Protein AF-A0A965L434-F1 (afdb_monomer_lite)

Foldseek 3Di:
DDDDDDDPPPPDDDPVVVVVVVVVCCVPPCVNVCVVVVVVVVVVVVVVV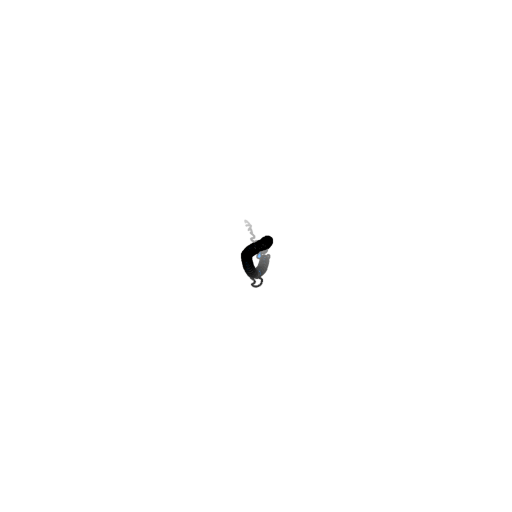VVVVVVVVVVLCCCQPVCPRHPVNVVVVVVVVVVVVVVVVVVVVVVVVVVVVVVVVVVVVVVVVVVVVVVVVVVVVVVVVVVVVVVVVVVVVVVVVVVVVVVVVVVVVVVVVVVVPDD

Radius of gyration: 69.68 Å; chains: 1; bounding box: 113×25×230 Å

Sequence (167 aa):
MKKVVSKLKTTQQPKTDVLDDIHKKIHNSAALNGGFDALIHKIDKIEHGQGQLVSKVDKIHDAIYDPNDGIFSRLNDYKIENSEKFAEISQHMSEINEWKKHREREDVKNDESFDESNEKVIHLEKSVDSLVKSKTATWAFVKWILIAIGGATVTLLFNWIETKLHP

Secondary structure (DSSP, 8-state):
-------------SHHHHHHHHHHHHHT-TIIIIIHHHHHHHHHHHHHHHHHHHHHHHHHHHHHH-TTTSHHHHHHHHHHHHHHHHHHHHHHHHHHHHHHHHHHHHHHHHHHHHHHHHHHHHHHHHHHHHHHHHHHHHHHHHHHHHHHHHHHHHHHHHHHHHHHS--

pLDDT: mean 79.71, std 12.59, range [42.06, 95.88]

Structure (mmCIF, N/CA/C/O backbone):
data_AF-A0A965L434-F1
#
_entry.id   AF-A0A965L434-F1
#
loop_
_atom_site.group_PDB
_atom_site.id
_atom_site.type_symbol
_atom_site.label_atom_id
_atom_site.label_alt_id
_atom_site.label_comp_id
_atom_site.label_asym_id
_atom_site.label_entity_id
_atom_site.label_seq_id
_atom_site.pdbx_PDB_ins_code
_atom_site.Cartn_x
_atom_site.Cartn_y
_atom_site.Cartn_z
_atom_site.occupancy
_atom_site.B_iso_or_equiv
_atom_site.auth_seq_id
_atom_site.auth_comp_id
_atom_site.auth_asym_id
_atom_site.auth_atom_id
_atom_site.pdbx_PDB_model_num
ATOM 1 N N . MET A 1 1 ? -35.386 2.796 121.484 1.00 42.66 1 MET A N 1
ATO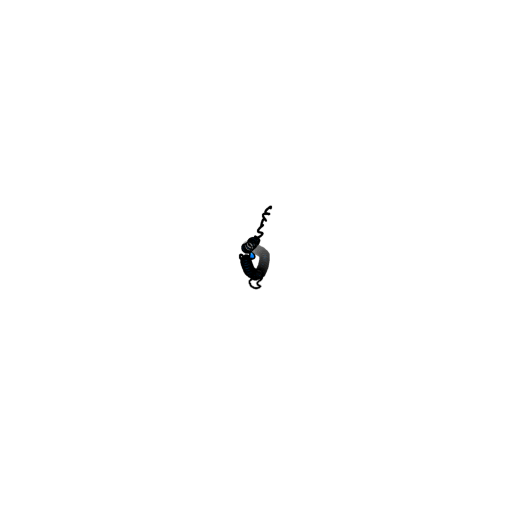M 2 C CA . MET A 1 1 ? -36.054 2.765 120.164 1.00 42.66 1 MET A CA 1
ATOM 3 C C . MET A 1 1 ? -35.184 3.510 119.152 1.00 42.66 1 MET A C 1
ATOM 5 O O . MET A 1 1 ? -35.121 4.729 119.208 1.00 42.66 1 MET A O 1
ATOM 9 N N . LYS A 1 2 ? -34.434 2.798 118.299 1.00 42.06 2 LYS A N 1
ATOM 10 C CA . LYS A 1 2 ? -33.588 3.385 117.241 1.00 42.06 2 LYS A CA 1
ATOM 11 C C . LYS A 1 2 ? -34.306 3.203 115.900 1.00 42.06 2 LYS A C 1
ATOM 13 O O . LYS A 1 2 ? -34.558 2.069 115.507 1.00 42.06 2 LYS A O 1
ATOM 18 N N . LYS A 1 3 ? -34.668 4.299 115.225 1.00 46.97 3 LYS A N 1
ATOM 19 C CA . LYS A 1 3 ? -35.239 4.264 113.870 1.00 46.97 3 LYS A CA 1
ATOM 20 C C . LYS A 1 3 ? -34.120 3.972 112.871 1.00 46.97 3 LYS A C 1
ATOM 22 O O . LYS A 1 3 ? -33.199 4.768 112.717 1.00 46.97 3 LYS A O 1
ATOM 27 N N . VAL A 1 4 ? -34.206 2.817 112.220 1.00 49.47 4 VAL A N 1
ATOM 28 C CA . VAL A 1 4 ? -33.366 2.436 111.083 1.00 49.47 4 VAL A CA 1
ATOM 29 C C . VAL A 1 4 ? -33.897 3.183 109.862 1.00 49.47 4 VAL A C 1
ATOM 31 O O . VAL A 1 4 ? -35.005 2.918 109.404 1.00 49.47 4 VAL A O 1
ATOM 34 N N . VAL A 1 5 ? -33.131 4.154 109.368 1.00 53.38 5 VAL A N 1
ATOM 35 C CA . VAL A 1 5 ? -33.412 4.835 108.099 1.00 53.38 5 VAL A CA 1
ATOM 36 C C . VAL A 1 5 ? -32.921 3.923 106.976 1.00 53.38 5 VAL A C 1
ATOM 38 O O . VAL A 1 5 ? -31.718 3.758 106.774 1.00 53.38 5 VAL A O 1
ATOM 41 N N . SER A 1 6 ? -33.855 3.285 106.277 1.00 49.31 6 SER A 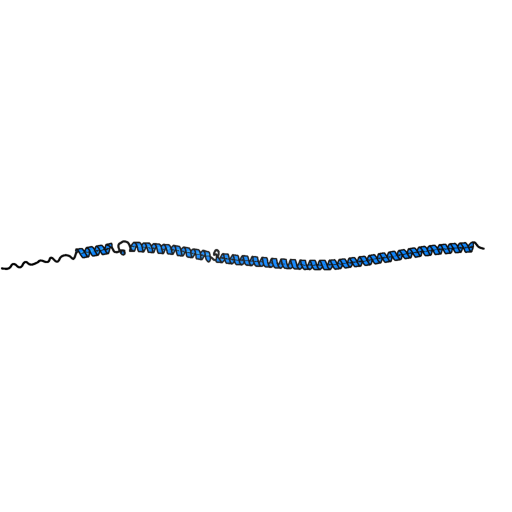N 1
ATOM 42 C CA . SER A 1 6 ? -33.590 2.470 105.096 1.00 49.31 6 SER A CA 1
ATOM 43 C C . SER A 1 6 ? -33.261 3.375 103.903 1.00 49.31 6 SER A C 1
ATOM 45 O O . SER A 1 6 ? -34.078 4.165 103.438 1.00 49.31 6 SER A O 1
ATOM 47 N N . LYS A 1 7 ? -32.029 3.262 103.396 1.00 51.16 7 LYS A N 1
ATOM 48 C CA . LYS A 1 7 ? -31.612 3.860 102.122 1.00 51.16 7 LYS A CA 1
ATOM 49 C C . LYS A 1 7 ? -32.264 3.083 100.975 1.00 51.16 7 LYS A C 1
ATOM 51 O O . LYS A 1 7 ? -31.807 1.997 100.630 1.00 51.16 7 LYS A O 1
ATOM 56 N N . LEU A 1 8 ? -33.302 3.650 100.368 1.00 45.25 8 LEU A N 1
ATOM 57 C CA . LEU A 1 8 ? -33.791 3.237 99.053 1.00 45.25 8 LEU A CA 1
ATOM 58 C C . LEU A 1 8 ? -32.792 3.715 97.990 1.00 45.25 8 LEU A C 1
ATOM 60 O O . LEU A 1 8 ? -32.766 4.884 97.616 1.00 45.25 8 LEU A O 1
ATOM 64 N N . LYS A 1 9 ? -31.932 2.801 97.528 1.00 47.91 9 LYS A N 1
ATOM 65 C CA . LYS A 1 9 ? -31.211 2.946 96.259 1.00 47.91 9 LYS A CA 1
ATOM 66 C C . LYS A 1 9 ? -32.206 2.655 95.136 1.00 47.91 9 LYS A C 1
ATOM 68 O O . LYS A 1 9 ? -32.540 1.500 94.886 1.00 47.91 9 LYS A O 1
ATOM 73 N N . THR A 1 10 ? -32.678 3.703 94.474 1.00 45.09 10 THR A N 1
ATOM 74 C CA . THR A 1 10 ? -33.426 3.600 93.220 1.00 45.09 10 THR A CA 1
ATOM 75 C C . THR A 1 10 ? -32.464 3.180 92.110 1.00 45.09 10 THR A C 1
ATOM 77 O O . THR A 1 10 ? -31.757 4.001 91.535 1.00 45.09 10 THR A O 1
ATOM 80 N N . THR A 1 11 ? -32.417 1.881 91.824 1.00 51.66 11 THR A N 1
ATOM 81 C CA . THR A 1 11 ? -31.830 1.332 90.598 1.00 51.66 11 THR A CA 1
ATOM 82 C C . THR A 1 11 ? -32.866 1.448 89.486 1.00 51.66 11 THR A C 1
ATOM 84 O O . THR A 1 11 ? -33.684 0.552 89.309 1.00 51.66 11 THR A O 1
ATOM 87 N N . GLN A 1 12 ? -32.864 2.552 88.744 1.00 54.22 12 GLN A N 1
ATOM 88 C CA . GLN A 1 12 ? -33.554 2.639 87.455 1.00 54.22 12 GLN A CA 1
ATOM 89 C C . GLN A 1 12 ? -32.830 3.630 86.545 1.00 54.22 12 GLN A C 1
ATOM 91 O O . GLN A 1 12 ? -33.219 4.784 86.525 1.00 54.22 12 GLN A O 1
ATOM 96 N N . GLN A 1 13 ? -31.821 3.183 85.789 1.00 55.31 13 GLN A N 1
ATOM 97 C CA . GLN A 1 13 ? -31.509 3.709 84.447 1.00 55.31 13 GLN A CA 1
ATOM 98 C C . GLN A 1 13 ? -30.717 2.657 83.648 1.00 55.31 13 GLN A C 1
ATOM 100 O O . GLN A 1 13 ? -29.519 2.505 83.859 1.00 55.31 13 GLN A O 1
ATOM 105 N N . PRO A 1 14 ? -31.387 1.872 82.782 1.00 53.84 14 PRO A N 1
ATOM 106 C CA . PRO A 1 14 ? -30.688 1.274 81.638 1.00 53.84 14 PRO A CA 1
ATOM 107 C C . PRO A 1 14 ? -31.436 1.419 80.298 1.00 53.84 14 PRO A C 1
ATOM 109 O O . PRO A 1 14 ? -30.952 0.958 79.273 1.00 53.84 14 PRO A O 1
ATOM 112 N N . LYS A 1 15 ? -32.634 2.022 80.269 1.00 56.53 15 LYS A N 1
ATOM 113 C CA . LYS A 1 15 ? -33.497 2.009 79.070 1.00 56.53 15 LYS A CA 1
ATOM 114 C C . LYS A 1 15 ? -33.213 3.116 78.051 1.00 56.53 15 LYS A C 1
ATOM 116 O O . LYS A 1 15 ? -33.497 2.918 76.877 1.00 56.53 15 LYS A O 1
ATOM 121 N N . THR A 1 16 ? -32.686 4.258 78.481 1.00 59.47 16 THR A N 1
ATOM 122 C CA . THR A 1 16 ? -32.364 5.385 77.587 1.00 59.47 16 THR A CA 1
ATOM 123 C C . THR A 1 16 ? -31.043 5.169 76.858 1.00 59.47 16 THR A C 1
ATOM 125 O O . THR A 1 16 ? -30.943 5.487 75.682 1.00 59.47 16 THR A O 1
ATOM 128 N N . ASP A 1 17 ? -30.079 4.538 77.528 1.00 74.19 17 ASP A N 1
ATOM 129 C CA . ASP A 1 17 ? -28.727 4.315 77.007 1.00 74.19 17 ASP A CA 1
ATOM 130 C C . ASP A 1 17 ? -28.737 3.386 75.784 1.00 74.19 17 ASP A C 1
ATOM 132 O O . ASP A 1 17 ? -28.167 3.694 74.747 1.00 74.19 17 ASP A O 1
ATOM 136 N N . VAL A 1 18 ? -29.512 2.296 75.841 1.00 80.44 18 VAL A N 1
ATOM 137 C CA . VAL A 1 18 ? -29.662 1.359 74.713 1.00 80.44 18 VAL A CA 1
ATOM 138 C C . VAL A 1 18 ? -30.349 2.017 73.512 1.00 80.44 18 VAL A C 1
ATOM 140 O O . VAL A 1 18 ? -30.029 1.702 72.368 1.00 80.44 18 VAL A O 1
ATOM 143 N N . LEU A 1 19 ? -31.295 2.929 73.753 1.00 81.06 19 LEU A N 1
ATOM 144 C CA . LEU A 1 19 ? -32.022 3.614 72.686 1.00 81.06 19 LEU A CA 1
ATOM 145 C C . LEU A 1 19 ? -31.121 4.623 71.960 1.00 81.06 19 LEU A C 1
ATOM 147 O O . LEU A 1 19 ? -31.122 4.664 70.729 1.00 81.06 19 LEU A O 1
ATOM 151 N N . ASP A 1 20 ? -30.311 5.369 72.714 1.00 85.06 20 ASP A N 1
ATOM 152 C CA . ASP A 1 20 ? -29.299 6.273 72.163 1.00 85.06 20 ASP A CA 1
ATOM 153 C C . ASP A 1 20 ? -28.202 5.507 71.418 1.00 85.06 20 ASP A C 1
ATOM 155 O O . ASP A 1 20 ? -27.779 5.930 70.341 1.00 85.06 20 ASP A O 1
ATOM 159 N N . ASP A 1 21 ? -27.786 4.344 71.920 1.00 85.25 21 ASP A N 1
ATOM 160 C CA . ASP A 1 21 ? -26.770 3.519 71.266 1.00 85.25 21 ASP A CA 1
ATOM 161 C C . ASP A 1 21 ? -27.282 2.911 69.949 1.00 85.25 21 ASP A C 1
ATOM 163 O O . ASP A 1 21 ? -26.556 2.855 68.952 1.00 85.25 21 ASP A O 1
ATOM 167 N N . ILE A 1 22 ? -28.561 2.518 69.897 1.00 83.88 22 ILE A N 1
ATOM 168 C CA . ILE A 1 22 ? -29.228 2.087 68.659 1.00 83.88 22 ILE A CA 1
ATOM 169 C C . ILE A 1 22 ? -29.338 3.257 67.680 1.00 83.88 22 ILE A C 1
ATOM 171 O O . ILE A 1 22 ? -28.985 3.104 66.511 1.00 83.88 22 ILE A O 1
ATOM 175 N N . HIS A 1 23 ? -29.769 4.432 68.139 1.00 84.00 23 HIS A N 1
ATOM 176 C CA . HIS A 1 23 ? -29.884 5.616 67.291 1.00 84.00 23 HIS A CA 1
ATOM 177 C C . HIS A 1 23 ? -28.521 6.030 66.717 1.00 84.00 23 HIS A C 1
ATOM 179 O O . HIS A 1 23 ? -28.392 6.266 65.516 1.00 84.00 23 HIS A O 1
ATOM 185 N N . LYS A 1 24 ? -27.469 5.998 67.539 1.00 86.00 24 LYS A N 1
ATOM 186 C CA . LYS A 1 24 ? -26.087 6.260 67.131 1.00 86.00 24 LYS A CA 1
ATOM 187 C C . LYS A 1 24 ? -25.567 5.216 66.141 1.00 86.00 24 LYS A C 1
ATOM 189 O O . LYS A 1 24 ? -24.869 5.575 65.198 1.00 86.00 24 LYS A O 1
ATOM 194 N N . LYS A 1 25 ? -25.908 3.934 66.309 1.00 84.31 25 LYS A N 1
ATOM 195 C CA . LYS A 1 25 ? -25.545 2.867 65.357 1.00 84.31 25 LYS A CA 1
ATOM 196 C C . LYS A 1 25 ? -26.280 2.997 64.025 1.00 84.31 25 LYS A C 1
ATOM 198 O O . LYS A 1 25 ? -25.664 2.769 62.991 1.00 84.31 25 LYS A O 1
ATOM 203 N N . ILE A 1 26 ? -27.553 3.391 64.032 1.00 83.81 26 ILE A N 1
ATOM 204 C CA . ILE A 1 26 ? -28.328 3.640 62.808 1.00 83.81 26 ILE A CA 1
ATOM 205 C C . ILE A 1 26 ? -27.761 4.856 62.074 1.00 83.81 26 ILE A C 1
ATOM 207 O O . ILE A 1 26 ? -27.454 4.763 60.890 1.00 83.81 26 ILE A O 1
ATOM 211 N N . HIS A 1 27 ? -27.542 5.963 62.786 1.00 82.19 27 HIS A N 1
ATOM 212 C CA . HIS A 1 27 ? -27.084 7.211 62.185 1.00 82.19 27 HIS A CA 1
ATOM 213 C C . HIS A 1 27 ? -25.610 7.191 61.763 1.00 82.19 27 HIS A C 1
ATOM 215 O O . HIS A 1 27 ? -25.236 7.922 60.858 1.00 82.19 27 HIS A O 1
ATOM 221 N N . ASN A 1 28 ? -24.763 6.354 62.367 1.00 84.56 28 ASN A N 1
ATOM 222 C CA . ASN A 1 28 ? -23.366 6.198 61.940 1.00 84.56 28 ASN A CA 1
ATOM 223 C C . ASN A 1 28 ? -23.159 5.043 60.955 1.00 84.56 28 ASN A C 1
ATOM 225 O O . ASN A 1 28 ? -22.042 4.824 60.485 1.00 84.56 28 ASN A O 1
ATOM 229 N N . SER A 1 29 ? -24.205 4.277 60.645 1.00 81.06 29 SER A N 1
ATOM 230 C CA . SER A 1 29 ? -24.094 3.191 59.681 1.00 81.06 29 SER A CA 1
ATOM 231 C C . SER A 1 29 ? -24.048 3.763 58.269 1.00 81.06 29 SER A C 1
ATOM 233 O O . SER A 1 29 ? -25.060 4.168 57.700 1.00 81.06 29 SER A O 1
ATOM 235 N N . ALA A 1 30 ? -22.855 3.746 57.673 1.00 80.56 30 ALA A N 1
ATOM 236 C CA . ALA A 1 30 ? -22.646 4.139 56.282 1.00 80.56 30 ALA A CA 1
ATOM 237 C C . ALA A 1 30 ? -23.558 3.361 55.317 1.00 80.56 30 ALA A C 1
ATOM 239 O O . ALA A 1 30 ? -24.037 3.921 54.339 1.00 80.56 30 ALA A O 1
ATOM 240 N N . ALA A 1 31 ? -23.855 2.095 55.619 1.00 80.44 31 ALA A N 1
ATOM 241 C CA . ALA A 1 31 ? -24.769 1.266 54.842 1.00 80.44 31 ALA A CA 1
ATOM 242 C C . ALA A 1 31 ? -26.216 1.801 54.834 1.00 80.44 31 ALA A C 1
ATOM 244 O O . ALA A 1 31 ? -26.864 1.775 53.792 1.00 80.44 31 ALA A O 1
ATOM 245 N N . LEU A 1 32 ? -26.708 2.308 55.972 1.00 78.06 32 LEU A N 1
ATOM 246 C CA . LEU A 1 32 ? -28.065 2.858 56.118 1.00 78.06 32 LEU A CA 1
ATOM 247 C C . LEU A 1 32 ? -28.172 4.313 55.632 1.00 78.06 32 LEU A C 1
ATOM 249 O O . LEU A 1 32 ? -29.252 4.744 55.242 1.00 78.06 32 LEU A O 1
ATOM 253 N N . ASN A 1 33 ? -27.055 5.042 55.579 1.00 82.50 33 ASN A N 1
ATOM 254 C CA . ASN A 1 33 ? -26.978 6.416 55.072 1.00 82.50 33 ASN A CA 1
ATOM 255 C C . ASN A 1 33 ? -26.576 6.487 53.588 1.00 82.50 33 ASN A C 1
ATOM 257 O O . ASN A 1 33 ? -25.726 7.288 53.202 1.00 82.50 33 ASN A O 1
ATOM 261 N N . GLY A 1 34 ? -27.138 5.620 52.745 1.00 83.25 34 GLY A N 1
ATOM 262 C CA . GLY A 1 34 ? -26.907 5.681 51.296 1.00 83.25 34 GLY A CA 1
ATOM 263 C C . GLY A 1 34 ? -25.547 5.155 50.824 1.00 83.25 34 GLY A C 1
ATOM 264 O O . GLY A 1 34 ? -25.209 5.308 49.656 1.00 83.25 34 GLY A O 1
ATOM 265 N N . GLY A 1 35 ? -24.762 4.488 51.676 1.00 87.38 35 GLY A N 1
ATOM 266 C CA . GLY A 1 35 ? -23.521 3.825 51.259 1.00 87.38 35 GLY A CA 1
ATOM 267 C C . GLY A 1 35 ? -23.760 2.677 50.276 1.00 87.38 35 GLY A C 1
ATOM 268 O O . GLY A 1 35 ? -22.969 2.502 49.351 1.00 87.38 35 GLY A O 1
ATOM 269 N N . PHE A 1 36 ? -24.871 1.941 50.419 1.00 89.12 36 PHE A N 1
ATOM 270 C CA . PHE A 1 36 ? -25.288 0.949 49.420 1.00 89.12 36 PHE A CA 1
ATOM 271 C C . PHE A 1 36 ? -25.700 1.599 48.098 1.00 89.12 36 PHE A C 1
ATOM 273 O O . PHE A 1 36 ? -25.330 1.101 47.042 1.00 89.12 36 PHE A O 1
ATOM 280 N N . ASP A 1 37 ? -26.390 2.734 48.148 1.00 89.38 37 ASP A N 1
ATOM 281 C CA . ASP A 1 37 ? -26.810 3.474 46.954 1.00 89.38 37 ASP A CA 1
ATOM 282 C C . ASP A 1 37 ? -25.595 4.053 46.202 1.00 89.38 37 ASP A C 1
ATOM 284 O O . ASP A 1 37 ? -25.441 3.906 44.991 1.00 89.38 37 ASP A O 1
ATOM 288 N N . ALA A 1 38 ? -24.623 4.591 46.947 1.00 90.38 38 ALA A N 1
ATOM 289 C CA . ALA A 1 38 ? -23.340 5.022 46.403 1.00 90.38 38 ALA A CA 1
ATOM 290 C C . ALA A 1 38 ? -22.526 3.861 45.806 1.00 90.38 38 ALA A C 1
ATOM 292 O O . ALA A 1 38 ? -21.778 4.072 44.847 1.00 90.38 38 ALA A O 1
ATOM 293 N N . LEU A 1 39 ? -22.642 2.653 46.368 1.00 90.25 39 LEU A N 1
ATOM 294 C CA . LEU A 1 39 ? -22.005 1.451 45.834 1.00 90.25 39 LEU A CA 1
ATOM 295 C C . LEU A 1 39 ? -22.678 0.995 44.534 1.00 90.25 39 LEU A C 1
ATOM 297 O O . LEU A 1 39 ? -21.965 0.777 43.560 1.00 90.25 39 LEU A O 1
ATOM 301 N N . ILE A 1 40 ? -24.012 0.923 44.498 1.00 93.00 40 ILE A N 1
ATOM 302 C CA . ILE A 1 40 ? -24.798 0.620 43.288 1.00 93.00 40 ILE A CA 1
ATOM 303 C C . ILE A 1 40 ? -24.422 1.596 42.170 1.00 93.00 40 ILE A C 1
ATOM 305 O O . ILE A 1 40 ? -23.974 1.182 41.108 1.00 93.00 40 ILE A O 1
ATOM 309 N N . HIS A 1 41 ? -24.441 2.900 42.448 1.00 93.81 41 HIS A N 1
ATOM 310 C CA . HIS A 1 41 ? -24.085 3.917 41.461 1.00 93.81 41 HIS A CA 1
ATOM 311 C C . HIS A 1 41 ? -22.627 3.810 40.965 1.00 93.81 41 HIS A C 1
ATOM 313 O O . HIS A 1 41 ? -22.320 4.139 39.816 1.00 93.81 41 HIS A O 1
ATOM 319 N N . LYS A 1 42 ? -21.692 3.356 41.812 1.00 93.81 42 LYS A N 1
ATOM 320 C CA . LYS A 1 42 ? -20.310 3.071 41.387 1.00 93.81 42 LYS A CA 1
ATOM 321 C C . LYS A 1 42 ? -20.241 1.839 40.485 1.00 93.81 42 LYS A C 1
ATOM 323 O O . LYS A 1 42 ? -19.472 1.872 39.528 1.00 93.81 42 LYS A O 1
ATOM 328 N N . ILE A 1 43 ? -21.014 0.794 40.781 1.00 94.31 43 ILE A N 1
ATOM 329 C CA . ILE A 1 43 ? -21.107 -0.416 39.955 1.00 94.31 43 ILE A CA 1
ATOM 330 C C . ILE A 1 43 ? -21.664 -0.055 38.576 1.00 94.31 43 ILE A C 1
ATOM 332 O O . ILE A 1 43 ? -20.993 -0.333 37.587 1.00 94.31 43 ILE A O 1
ATOM 336 N N . ASP A 1 44 ? -22.765 0.696 38.503 1.00 93.56 44 ASP A N 1
ATOM 337 C CA . ASP A 1 44 ? -23.352 1.142 37.231 1.00 93.56 44 ASP A CA 1
ATOM 338 C C . ASP A 1 44 ? -22.348 1.933 36.378 1.00 93.56 44 ASP A C 1
ATOM 340 O O . ASP A 1 44 ? -22.231 1.743 35.165 1.00 93.56 44 ASP A O 1
ATOM 344 N N . LYS A 1 45 ? -21.561 2.816 37.009 1.00 94.94 45 LYS A N 1
ATOM 345 C CA . LYS A 1 45 ? -20.496 3.556 36.315 1.00 94.94 45 LYS A CA 1
ATOM 346 C C . LYS A 1 45 ? -19.386 2.650 35.796 1.00 94.94 45 LYS A C 1
ATOM 348 O O . LYS A 1 45 ? -18.849 2.920 34.722 1.00 94.94 45 LYS A O 1
ATOM 353 N N . ILE A 1 46 ? -19.014 1.621 36.555 1.00 94.38 46 ILE A N 1
ATOM 354 C CA . ILE A 1 46 ? -18.007 0.644 36.133 1.00 94.38 46 ILE A CA 1
ATOM 355 C C . ILE A 1 46 ? -18.536 -0.158 34.945 1.00 94.38 46 ILE A C 1
ATOM 357 O O . ILE A 1 46 ? -17.830 -0.257 33.945 1.00 94.38 46 ILE A O 1
ATOM 361 N N . GLU A 1 47 ? -19.767 -0.661 35.011 1.00 93.88 47 GLU A N 1
ATOM 362 C CA . GLU A 1 47 ? -20.393 -1.410 33.918 1.00 93.88 47 GLU A CA 1
ATOM 363 C C . GLU A 1 47 ? -20.499 -0.562 32.650 1.00 93.88 47 GLU A C 1
ATOM 365 O O . GLU A 1 47 ? -20.099 -0.993 31.566 1.00 93.88 47 GLU A O 1
ATOM 370 N N . HIS A 1 48 ? -20.931 0.694 32.785 1.00 95.31 48 HIS A N 1
ATOM 371 C CA . HIS A 1 48 ? -20.980 1.621 31.662 1.00 95.31 48 HIS A CA 1
ATOM 372 C C . HIS A 1 48 ? -19.587 1.879 31.065 1.00 95.31 48 HIS A C 1
ATOM 374 O O . HIS A 1 48 ? -19.409 1.855 29.845 1.00 95.31 48 HIS A O 1
ATOM 380 N N . GLY A 1 49 ? -18.579 2.097 31.916 1.00 94.00 49 GLY A N 1
ATOM 381 C CA 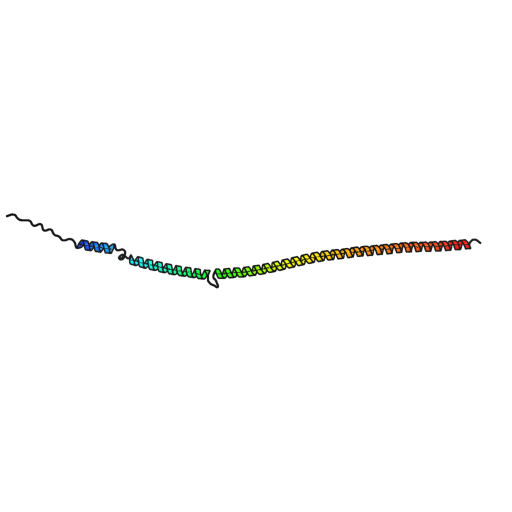. GLY A 1 49 ? -17.196 2.289 31.483 1.00 94.00 49 GLY A CA 1
ATOM 382 C C . GLY A 1 49 ? -16.624 1.061 30.771 1.00 94.00 49 GLY A C 1
ATOM 383 O O . GLY A 1 49 ? -15.961 1.201 29.742 1.00 94.00 49 GLY A O 1
ATOM 384 N N . GLN A 1 50 ? -16.919 -0.139 31.272 1.00 93.31 50 GLN A N 1
ATOM 385 C CA . GLN A 1 50 ? -16.511 -1.402 30.657 1.00 93.31 50 GLN A CA 1
ATOM 386 C C . GLN A 1 50 ? -17.180 -1.609 29.297 1.00 93.31 50 GLN A C 1
ATOM 388 O O . GLN A 1 50 ? -16.487 -1.947 28.340 1.00 93.31 50 GLN A O 1
ATOM 393 N N . GLY A 1 51 ? -18.478 -1.321 29.166 1.00 94.06 51 GLY A N 1
ATOM 394 C CA . GLY A 1 51 ? -19.176 -1.397 27.880 1.00 94.06 51 GLY A CA 1
ATOM 395 C C . GLY A 1 51 ? -18.554 -0.484 26.817 1.00 94.06 51 GLY A C 1
ATOM 396 O O . GLY A 1 51 ? -18.339 -0.896 25.675 1.00 94.06 51 GLY A O 1
ATOM 397 N N . GLN A 1 52 ? -18.174 0.740 27.198 1.00 93.88 52 GLN A N 1
ATOM 398 C CA . GLN A 1 52 ? -17.462 1.649 26.295 1.00 93.88 52 GLN A CA 1
ATOM 399 C C . GLN A 1 52 ? -16.056 1.154 25.940 1.00 93.88 52 GLN A C 1
ATOM 401 O O . GLN A 1 52 ? -15.615 1.342 24.805 1.00 93.88 52 GLN A O 1
ATOM 406 N N . LEU A 1 53 ? -15.339 0.556 26.895 1.00 94.75 53 LEU A N 1
ATOM 407 C CA . LEU A 1 53 ? -14.003 0.015 26.663 1.00 94.75 53 LEU A CA 1
ATOM 408 C C . LEU A 1 53 ? -14.053 -1.130 25.649 1.00 94.75 53 LEU A C 1
ATOM 410 O O . LEU A 1 53 ? -13.301 -1.095 24.681 1.00 94.75 53 LEU A O 1
ATOM 414 N N . VAL A 1 54 ? -14.969 -2.084 25.836 1.00 95.69 54 VAL A N 1
ATOM 415 C CA . VAL A 1 54 ? -15.164 -3.215 24.918 1.00 95.69 54 VAL A CA 1
ATOM 416 C C . VAL A 1 54 ? -15.464 -2.705 23.513 1.00 95.69 54 VAL A C 1
ATOM 418 O O . VAL A 1 54 ? -14.739 -3.036 22.585 1.00 95.69 54 VAL A O 1
ATOM 421 N N . SER A 1 55 ? -16.403 -1.764 23.367 1.00 94.81 55 SER A N 1
ATOM 422 C CA . SER A 1 55 ? -16.713 -1.182 22.053 1.00 94.81 55 SER A CA 1
ATOM 423 C C . SER A 1 55 ? -15.511 -0.499 21.386 1.00 94.81 55 SER A C 1
ATOM 425 O O . SER A 1 55 ? -15.377 -0.529 20.164 1.00 94.81 55 SER A O 1
ATOM 427 N N . LYS A 1 56 ? -14.628 0.146 22.157 1.00 95.69 56 LYS A N 1
ATOM 428 C CA . LYS A 1 56 ? -13.397 0.732 21.606 1.00 95.69 56 LYS A CA 1
ATOM 429 C C . LYS A 1 56 ? -12.392 -0.338 21.201 1.00 95.69 56 LYS A C 1
ATOM 431 O O . LYS A 1 56 ? -11.747 -0.174 20.173 1.00 95.69 56 LYS A O 1
ATOM 436 N N . VAL A 1 57 ? -12.250 -1.393 21.998 1.00 95.88 57 VAL A N 1
ATOM 437 C CA . VAL A 1 57 ? -11.366 -2.522 21.688 1.00 95.88 57 VAL A CA 1
ATOM 438 C C . VAL A 1 57 ? -11.835 -3.226 20.420 1.00 95.88 57 VAL A C 1
ATOM 440 O O . VAL A 1 57 ? -11.006 -3.462 19.549 1.00 95.88 57 VAL A O 1
ATOM 443 N N . ASP A 1 58 ? -13.138 -3.448 20.260 1.00 94.38 58 ASP A N 1
ATOM 444 C CA . ASP A 1 58 ? -13.709 -4.037 19.046 1.00 94.38 58 ASP A CA 1
ATOM 445 C C . ASP A 1 58 ? -13.408 -3.166 17.822 1.00 94.38 58 ASP A C 1
ATOM 447 O O . ASP A 1 58 ? -12.861 -3.646 16.838 1.00 94.38 58 ASP A O 1
ATOM 451 N N . LYS A 1 59 ? -13.616 -1.846 17.916 1.00 94.88 59 LYS A N 1
ATOM 452 C CA . LYS A 1 59 ? -13.263 -0.915 16.828 1.00 94.88 59 LYS A CA 1
ATOM 453 C C . LYS A 1 59 ? -11.775 -0.922 16.486 1.00 94.88 59 LYS A C 1
ATOM 455 O O . LYS A 1 59 ? -11.421 -0.733 15.328 1.00 94.88 59 LYS A O 1
ATOM 460 N N . ILE A 1 60 ? -10.901 -1.077 17.481 1.00 94.31 60 ILE A N 1
ATOM 461 C CA . ILE A 1 60 ? -9.455 -1.203 17.255 1.00 94.31 60 ILE A CA 1
ATOM 462 C C . ILE A 1 60 ? -9.157 -2.528 16.559 1.00 94.31 60 ILE A C 1
ATOM 464 O O . ILE A 1 60 ? -8.357 -2.555 15.630 1.00 94.31 60 ILE A O 1
ATOM 468 N N . HIS A 1 61 ? -9.794 -3.612 16.995 1.00 95.12 61 HIS A N 1
ATOM 469 C CA . HIS A 1 61 ? -9.635 -4.917 16.379 1.00 95.12 61 HIS A CA 1
ATOM 470 C C . HIS A 1 61 ? -10.071 -4.881 14.912 1.00 95.12 61 HIS A C 1
ATOM 472 O O . HIS A 1 61 ? -9.291 -5.281 14.053 1.00 95.12 61 HIS A O 1
ATOM 478 N N . ASP A 1 62 ? -11.237 -4.311 14.617 1.00 93.50 62 ASP A N 1
ATOM 479 C CA . ASP A 1 62 ? -11.730 -4.130 13.252 1.00 93.50 62 ASP A CA 1
ATOM 480 C C . ASP A 1 62 ? -10.775 -3.240 12.442 1.00 93.50 62 ASP A C 1
ATOM 482 O O . ASP A 1 62 ? -10.303 -3.630 11.381 1.00 93.50 62 ASP A O 1
ATOM 486 N N . ALA A 1 63 ? -10.362 -2.085 12.971 1.00 93.50 63 ALA A N 1
ATOM 487 C CA . ALA A 1 63 ? -9.437 -1.194 12.265 1.00 93.50 63 ALA A CA 1
ATOM 488 C C . ALA A 1 63 ? -8.069 -1.836 11.959 1.00 93.50 63 ALA A C 1
ATOM 490 O O . ALA A 1 63 ? -7.395 -1.442 11.006 1.00 93.50 63 ALA A O 1
ATOM 491 N N . ILE A 1 64 ? -7.622 -2.798 12.765 1.00 94.19 64 ILE A N 1
ATOM 492 C CA . ILE A 1 64 ? -6.333 -3.470 12.577 1.00 94.19 64 ILE A CA 1
ATOM 493 C C . ILE A 1 64 ? -6.473 -4.695 11.667 1.00 94.19 64 ILE A C 1
ATOM 495 O O . ILE A 1 64 ? -5.654 -4.874 10.760 1.00 94.19 64 ILE A O 1
ATOM 499 N N . TYR A 1 65 ? -7.483 -5.526 11.918 1.00 93.19 65 TYR A N 1
ATOM 500 C CA . TYR A 1 65 ? -7.601 -6.885 11.387 1.00 93.19 65 TYR A CA 1
ATOM 501 C C . TYR A 1 65 ? -8.750 -7.084 10.401 1.00 93.19 65 TYR A C 1
ATOM 503 O O . TYR A 1 65 ? -8.904 -8.203 9.910 1.00 93.19 65 TYR A O 1
ATOM 511 N N . ASP A 1 66 ? -9.545 -6.056 10.090 1.00 93.56 66 ASP A N 1
ATOM 512 C CA . ASP A 1 66 ? -10.547 -6.175 9.034 1.00 93.56 66 ASP A CA 1
ATOM 513 C C . ASP A 1 66 ? -9.860 -6.636 7.729 1.00 93.56 66 ASP A C 1
ATOM 515 O O . ASP A 1 66 ? -8.843 -6.067 7.315 1.00 93.56 66 ASP A O 1
ATOM 519 N N . PRO A 1 67 ? -10.362 -7.706 7.092 1.00 87.06 67 PRO A N 1
ATOM 520 C CA . PRO A 1 67 ? -9.704 -8.313 5.943 1.00 87.06 67 PRO A CA 1
ATOM 521 C C . PRO A 1 67 ? -9.732 -7.425 4.698 1.00 87.06 67 PRO A C 1
ATOM 523 O O . PRO A 1 67 ? -8.899 -7.613 3.817 1.00 87.06 67 PRO A O 1
ATOM 526 N N . ASN A 1 68 ? -10.663 -6.477 4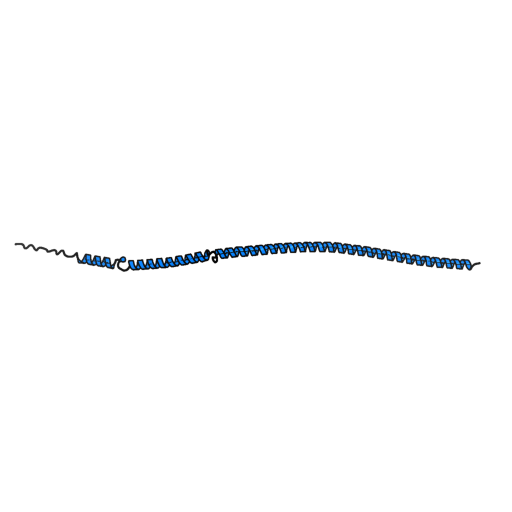.606 1.00 85.38 68 ASN A N 1
ATOM 527 C CA . ASN A 1 68 ? -10.808 -5.588 3.457 1.00 85.38 68 ASN A CA 1
ATOM 528 C C . ASN A 1 68 ? -10.211 -4.207 3.731 1.00 85.38 68 ASN A C 1
ATOM 530 O O . ASN A 1 68 ? -9.616 -3.616 2.836 1.00 85.38 68 ASN A O 1
ATOM 534 N N . ASP A 1 69 ? -10.387 -3.685 4.948 1.00 87.94 69 ASP A N 1
ATOM 535 C CA . ASP A 1 69 ? -10.043 -2.296 5.272 1.00 87.94 69 ASP A CA 1
ATOM 536 C C . ASP A 1 69 ? -9.080 -2.130 6.454 1.00 87.94 69 ASP A C 1
ATOM 538 O O . ASP A 1 69 ? -8.654 -1.017 6.777 1.00 87.94 69 ASP A O 1
ATOM 542 N N . GLY A 1 70 ? -8.700 -3.237 7.088 1.00 91.69 70 GLY A N 1
ATOM 543 C CA . GLY A 1 70 ? -7.775 -3.238 8.205 1.00 91.69 70 GLY A CA 1
ATOM 544 C C . GLY A 1 70 ? -6.381 -2.793 7.780 1.00 91.69 70 GLY A C 1
ATOM 545 O O . GLY A 1 70 ? -5.934 -3.013 6.649 1.00 91.69 70 GLY A O 1
ATOM 546 N N . ILE A 1 71 ? -5.650 -2.192 8.718 1.00 91.75 71 ILE A N 1
ATOM 547 C CA . ILE A 1 71 ? -4.276 -1.717 8.496 1.00 91.75 71 ILE A CA 1
ATOM 548 C C . ILE A 1 71 ? -3.384 -2.832 7.934 1.00 91.75 71 ILE A C 1
ATOM 550 O O . ILE A 1 71 ? -2.567 -2.570 7.051 1.00 91.75 71 ILE A O 1
ATOM 554 N N . PHE A 1 72 ? -3.540 -4.073 8.409 1.00 91.88 72 PHE A N 1
ATOM 555 C CA . PHE A 1 72 ? -2.747 -5.194 7.906 1.00 91.88 72 PHE A CA 1
ATOM 556 C C . PHE A 1 72 ? -3.092 -5.591 6.474 1.00 91.88 72 PHE A C 1
ATOM 558 O O . PHE A 1 72 ? -2.179 -5.922 5.719 1.00 91.88 72 PHE A O 1
ATOM 565 N N . SER A 1 73 ? -4.371 -5.526 6.101 1.00 89.56 73 SER A N 1
ATOM 566 C CA . SER A 1 73 ? -4.800 -5.810 4.732 1.00 89.56 73 SER A CA 1
ATOM 567 C C . SER A 1 73 ? -4.202 -4.786 3.768 1.00 89.56 73 SER A C 1
ATOM 569 O O . SER A 1 73 ? -3.420 -5.137 2.886 1.00 89.56 73 SER A O 1
ATOM 571 N N . ARG A 1 74 ? -4.390 -3.494 4.067 1.00 90.25 74 ARG A N 1
ATOM 572 C CA . ARG A 1 74 ? -3.818 -2.396 3.274 1.00 90.25 74 ARG A CA 1
ATOM 573 C C . ARG A 1 74 ? -2.291 -2.473 3.181 1.00 90.25 74 ARG A C 1
ATOM 575 O O . ARG A 1 74 ? -1.725 -2.247 2.118 1.00 90.25 74 ARG A O 1
ATOM 582 N N . LEU A 1 75 ? -1.595 -2.795 4.276 1.00 89.44 75 LEU A N 1
ATOM 583 C CA . LEU A 1 75 ? -0.134 -2.944 4.269 1.00 89.44 75 LEU A CA 1
ATOM 584 C C . LEU A 1 75 ? 0.323 -4.099 3.369 1.00 89.44 75 LEU A C 1
ATOM 586 O O . LEU A 1 75 ? 1.357 -3.989 2.706 1.00 89.44 75 LEU A O 1
ATOM 590 N N . ASN A 1 76 ? -0.422 -5.203 3.358 1.00 89.38 76 ASN A N 1
ATOM 591 C CA . ASN A 1 76 ? -0.138 -6.327 2.481 1.00 89.38 76 ASN A CA 1
ATOM 592 C C . ASN A 1 76 ? -0.346 -5.948 1.010 1.00 89.38 76 ASN A C 1
ATOM 594 O O . ASN A 1 76 ? 0.535 -6.218 0.197 1.00 89.38 76 ASN A O 1
ATOM 598 N N . ASP A 1 77 ? -1.436 -5.252 0.693 1.00 88.94 77 ASP A N 1
ATOM 599 C CA . ASP A 1 77 ? -1.713 -4.769 -0.662 1.00 88.94 77 ASP A CA 1
ATOM 600 C C . ASP A 1 77 ? -0.620 -3.815 -1.148 1.00 88.94 77 ASP A C 1
ATOM 602 O O . ASP A 1 77 ? -0.057 -4.015 -2.222 1.00 88.94 77 ASP A O 1
ATOM 606 N N . TYR A 1 78 ? -0.212 -2.854 -0.311 1.00 88.19 78 TYR A N 1
ATOM 607 C CA . TYR A 1 78 ? 0.918 -1.978 -0.621 1.00 88.19 78 TYR A CA 1
ATOM 608 C C . TYR A 1 78 ? 2.212 -2.757 -0.836 1.00 88.19 78 TYR A C 1
ATOM 610 O O . TYR A 1 78 ? 2.989 -2.419 -1.723 1.00 88.19 78 TYR A O 1
ATOM 618 N N . LYS A 1 79 ? 2.482 -3.795 -0.039 1.00 88.50 79 LYS A N 1
ATOM 619 C CA . LYS A 1 79 ? 3.681 -4.622 -0.212 1.00 88.50 79 LYS A CA 1
ATOM 620 C C . LYS A 1 79 ? 3.659 -5.356 -1.555 1.00 88.50 79 LYS A C 1
ATOM 622 O O . LYS A 1 79 ? 4.699 -5.412 -2.211 1.00 88.50 79 LYS A O 1
ATOM 627 N N . ILE A 1 80 ? 2.507 -5.899 -1.947 1.00 88.38 80 ILE A N 1
ATOM 628 C CA . ILE A 1 80 ? 2.321 -6.582 -3.231 1.00 88.38 80 ILE A CA 1
ATOM 629 C C . ILE A 1 80 ? 2.507 -5.583 -4.375 1.00 88.38 80 ILE A C 1
ATOM 631 O O . ILE A 1 80 ? 3.402 -5.782 -5.193 1.00 88.38 80 ILE A O 1
ATOM 635 N N . GLU A 1 81 ? 1.779 -4.465 -4.365 1.00 89.00 81 GLU A N 1
ATOM 636 C CA . GLU A 1 81 ? 1.854 -3.427 -5.401 1.00 89.00 81 GLU A CA 1
ATOM 637 C C . GLU A 1 81 ? 3.283 -2.893 -5.564 1.00 89.00 81 GLU A C 1
ATOM 639 O O . GLU A 1 81 ? 3.791 -2.735 -6.675 1.00 89.00 81 GLU A O 1
ATOM 644 N N . ASN A 1 82 ? 3.977 -2.641 -4.452 1.00 86.62 82 ASN A N 1
ATOM 645 C CA . ASN A 1 82 ? 5.347 -2.153 -4.510 1.00 86.62 82 ASN A CA 1
ATOM 646 C C . ASN A 1 82 ? 6.294 -3.230 -5.058 1.00 86.62 82 ASN A C 1
ATOM 648 O O . ASN A 1 82 ? 7.198 -2.909 -5.822 1.00 86.62 82 ASN A O 1
ATOM 652 N N . SER A 1 83 ? 6.087 -4.505 -4.708 1.00 87.62 83 SER A N 1
ATOM 653 C CA . SER A 1 83 ? 6.886 -5.609 -5.254 1.00 87.62 83 SER A CA 1
ATOM 654 C C . SER A 1 83 ? 6.698 -5.782 -6.763 1.00 87.62 83 SER A C 1
ATOM 656 O O . SER A 1 83 ? 7.682 -6.004 -7.466 1.00 87.62 83 SER A O 1
ATOM 658 N N . GLU A 1 84 ? 5.476 -5.598 -7.268 1.00 87.69 84 GLU A N 1
ATOM 659 C CA . GLU A 1 84 ? 5.171 -5.633 -8.701 1.00 87.69 84 GLU A CA 1
ATOM 660 C C . GLU A 1 84 ? 5.850 -4.476 -9.433 1.00 87.69 84 GLU A C 1
ATOM 662 O O . GLU A 1 84 ? 6.563 -4.697 -10.410 1.00 87.69 84 GLU A O 1
ATOM 667 N N . LYS A 1 85 ? 5.744 -3.255 -8.895 1.00 86.31 85 LYS A N 1
ATOM 668 C CA . LYS A 1 85 ? 6.445 -2.079 -9.432 1.00 86.31 85 LYS A CA 1
ATOM 669 C C . LYS A 1 85 ? 7.959 -2.269 -9.452 1.00 86.31 85 LYS A C 1
ATOM 671 O O . LYS A 1 85 ? 8.615 -1.919 -10.428 1.00 86.31 85 LYS A O 1
ATOM 676 N N . PHE A 1 86 ? 8.537 -2.841 -8.395 1.00 87.06 86 PHE A N 1
ATOM 677 C CA . PHE A 1 86 ? 9.967 -3.153 -8.366 1.00 87.06 86 PHE A CA 1
ATOM 678 C C . PHE A 1 86 ? 10.354 -4.208 -9.407 1.00 87.06 86 PHE A C 1
ATOM 680 O O . PHE A 1 86 ? 11.417 -4.082 -10.017 1.00 87.06 86 PHE A O 1
ATOM 687 N N . ALA A 1 87 ? 9.515 -5.221 -9.630 1.00 87.38 87 ALA A N 1
ATOM 688 C CA . ALA A 1 87 ? 9.745 -6.225 -10.663 1.00 87.38 87 ALA A CA 1
ATOM 689 C C . ALA A 1 87 ? 9.714 -5.603 -12.070 1.00 87.38 87 ALA A C 1
ATOM 691 O O . ALA A 1 87 ? 10.630 -5.841 -12.856 1.00 87.38 87 ALA A O 1
ATOM 692 N N . GLU A 1 88 ? 8.734 -4.743 -12.354 1.00 88.06 88 GLU A N 1
ATOM 693 C CA . GLU A 1 88 ? 8.619 -4.013 -13.624 1.00 88.06 88 GLU A CA 1
ATOM 694 C C . GLU A 1 88 ? 9.822 -3.084 -13.856 1.00 88.06 88 GLU A C 1
ATOM 696 O O . GLU A 1 88 ? 10.457 -3.119 -14.910 1.00 88.06 88 GLU A O 1
ATOM 701 N N . ILE A 1 89 ? 10.225 -2.318 -12.835 1.00 86.44 89 ILE A N 1
ATOM 702 C CA . ILE A 1 89 ? 11.426 -1.470 -12.892 1.00 86.44 89 ILE A CA 1
ATOM 703 C C . ILE A 1 89 ? 12.679 -2.315 -13.146 1.00 86.44 89 ILE A C 1
ATOM 705 O O . ILE A 1 89 ? 13.534 -1.931 -13.945 1.00 86.44 89 ILE A O 1
ATOM 709 N N . SER A 1 90 ? 12.804 -3.469 -12.487 1.00 86.50 90 SER A N 1
ATOM 710 C CA . SER A 1 90 ? 13.931 -4.377 -12.700 1.00 86.50 90 SER A CA 1
ATOM 711 C C . SER A 1 90 ? 13.955 -4.931 -14.126 1.00 86.50 90 SER A C 1
ATOM 713 O O . SER A 1 90 ? 15.035 -5.064 -14.704 1.00 86.50 90 SER A O 1
ATOM 715 N N . GLN A 1 91 ? 12.792 -5.235 -14.705 1.00 88.50 91 GLN A N 1
ATOM 716 C CA . GLN A 1 91 ? 12.684 -5.683 -16.089 1.00 88.50 91 GLN A CA 1
ATOM 717 C C . GLN A 1 91 ? 13.102 -4.573 -17.058 1.00 88.50 91 GLN A C 1
ATOM 719 O O . GLN A 1 91 ? 13.978 -4.799 -17.892 1.00 88.50 91 GLN A O 1
ATOM 724 N N . HIS A 1 92 ? 12.580 -3.357 -16.895 1.00 87.31 92 HIS A N 1
ATOM 725 C CA . HIS A 1 92 ? 12.988 -2.215 -17.713 1.00 87.31 92 HIS A CA 1
ATOM 726 C C . HIS A 1 92 ? 14.477 -1.898 -17.583 1.00 87.31 92 HIS A C 1
ATOM 728 O O . HIS A 1 92 ? 15.123 -1.553 -18.568 1.00 87.31 92 HIS A O 1
ATOM 734 N N . MET A 1 93 ? 15.059 -2.048 -16.392 1.00 83.44 93 MET A N 1
ATOM 735 C CA . MET A 1 93 ? 16.498 -1.875 -16.206 1.00 83.44 93 MET A CA 1
ATOM 736 C C . MET A 1 93 ? 17.296 -2.938 -16.972 1.00 83.44 93 MET A C 1
ATOM 738 O O . MET A 1 93 ? 18.327 -2.620 -17.567 1.00 83.44 93 MET A O 1
ATOM 742 N N . SER A 1 94 ? 16.813 -4.184 -16.992 1.00 84.56 94 SER A N 1
ATOM 743 C CA . SER A 1 94 ? 17.409 -5.258 -17.791 1.00 84.56 94 SER A CA 1
ATOM 744 C C . SER A 1 94 ? 17.330 -4.942 -19.283 1.00 84.56 94 SER A C 1
ATOM 746 O O . SER A 1 94 ? 18.349 -4.995 -19.968 1.00 84.56 94 SER A O 1
ATOM 748 N N . GLU A 1 95 ? 16.160 -4.523 -19.770 1.00 86.38 95 GLU A N 1
ATOM 749 C CA . GLU A 1 95 ? 15.952 -4.121 -21.165 1.00 86.38 95 GLU A CA 1
ATOM 750 C C . GLU A 1 95 ? 16.870 -2.953 -21.547 1.00 86.38 95 GLU A C 1
ATOM 752 O O . GLU A 1 95 ? 17.579 -3.026 -22.547 1.00 86.38 95 GLU A O 1
ATOM 757 N N . ILE A 1 96 ? 16.942 -1.896 -20.732 1.00 86.12 96 ILE A N 1
ATOM 758 C CA . ILE A 1 96 ? 17.832 -0.748 -20.970 1.00 86.12 96 ILE A CA 1
ATOM 759 C C . ILE A 1 96 ? 19.295 -1.194 -21.034 1.00 86.12 96 ILE A C 1
ATOM 761 O O . ILE A 1 96 ? 20.055 -0.711 -21.876 1.00 86.12 96 ILE A O 1
ATOM 765 N N . ASN A 1 97 ? 19.706 -2.115 -20.163 1.00 87.69 97 ASN A N 1
ATOM 766 C CA . ASN A 1 97 ? 21.071 -2.623 -20.155 1.00 87.69 97 ASN A CA 1
ATOM 767 C C . ASN A 1 97 ? 21.375 -3.463 -21.408 1.00 87.69 97 ASN A C 1
ATOM 769 O O . ASN A 1 97 ? 22.462 -3.356 -21.979 1.00 87.69 97 ASN A O 1
ATOM 773 N N . GLU A 1 98 ? 20.413 -4.254 -21.883 1.00 87.25 98 GLU A N 1
ATOM 774 C CA . GLU A 1 98 ? 20.522 -4.986 -23.147 1.00 87.25 98 GLU A CA 1
ATOM 775 C C . GLU A 1 98 ? 20.582 -4.044 -24.351 1.00 87.25 98 GLU A C 1
ATOM 777 O O . GLU A 1 98 ? 21.475 -4.192 -25.185 1.00 87.25 98 GLU A O 1
ATOM 782 N N . TRP A 1 99 ? 19.716 -3.029 -24.409 1.00 83.81 99 TRP A N 1
ATOM 783 C CA . TRP A 1 99 ? 19.747 -1.981 -25.433 1.00 83.81 99 TRP A CA 1
ATOM 784 C C . TRP A 1 99 ? 21.083 -1.239 -25.450 1.00 83.81 99 TRP A C 1
ATOM 786 O O . TRP A 1 99 ? 21.653 -1.006 -26.517 1.00 83.81 99 TRP A O 1
ATOM 796 N N . LYS A 1 100 ? 21.624 -0.905 -24.273 1.00 88.50 100 LYS A N 1
ATOM 797 C CA . LYS A 1 100 ? 22.942 -0.278 -24.144 1.00 88.50 100 LYS A CA 1
ATOM 798 C C . LYS A 1 100 ? 24.044 -1.187 -24.688 1.00 88.50 100 LYS A C 1
ATOM 800 O O . LYS A 1 100 ? 24.863 -0.741 -25.485 1.00 88.50 100 LYS A O 1
ATOM 805 N N . LYS A 1 101 ? 24.030 -2.468 -24.317 1.00 87.50 101 LYS A N 1
ATOM 806 C CA . LYS A 1 101 ? 24.994 -3.466 -24.798 1.00 87.50 101 LYS A CA 1
ATOM 807 C C . LYS A 1 101 ? 24.882 -3.707 -26.306 1.00 87.50 101 LYS A C 1
ATOM 809 O O . LYS A 1 101 ? 25.891 -3.964 -26.959 1.00 87.50 101 LYS A O 1
ATOM 814 N N . HIS A 1 102 ? 23.672 -3.648 -26.859 1.00 80.19 102 HIS A N 1
ATOM 815 C CA . HIS A 1 102 ? 23.443 -3.726 -28.299 1.00 80.19 102 HIS A CA 1
ATOM 816 C C . HIS A 1 102 ? 24.028 -2.517 -29.022 1.00 80.19 102 HIS A C 1
ATOM 818 O O . HIS A 1 102 ? 24.772 -2.710 -29.979 1.00 80.19 102 HIS A O 1
ATOM 824 N N . ARG A 1 103 ? 23.786 -1.303 -28.517 1.00 79.62 103 ARG A N 1
ATOM 825 C CA . ARG A 1 103 ? 24.372 -0.082 -29.078 1.00 79.62 103 ARG A CA 1
ATOM 826 C C . ARG A 1 103 ? 25.899 -0.114 -29.039 1.00 79.62 103 ARG A C 1
ATOM 828 O O . ARG A 1 103 ? 26.524 0.093 -30.066 1.00 79.62 103 ARG A O 1
ATOM 835 N N . GLU A 1 104 ? 26.494 -0.477 -27.903 1.00 77.31 104 GLU A N 1
ATOM 836 C CA . GLU A 1 104 ? 27.956 -0.598 -27.785 1.00 77.31 104 GLU A CA 1
ATOM 837 C C . GLU A 1 104 ? 28.539 -1.611 -28.788 1.00 77.31 104 GLU A C 1
ATOM 839 O O . GLU A 1 104 ? 29.620 -1.399 -29.327 1.00 77.31 104 GLU A O 1
ATOM 844 N N . ARG A 1 105 ? 27.828 -2.708 -29.087 1.00 76.62 105 ARG A N 1
ATOM 845 C CA . ARG A 1 105 ? 28.256 -3.673 -30.116 1.00 76.62 105 ARG A CA 1
ATOM 846 C C . ARG A 1 105 ? 28.098 -3.148 -31.539 1.00 76.62 105 ARG A C 1
ATOM 848 O O . ARG A 1 105 ? 28.890 -3.528 -32.396 1.00 76.62 105 ARG A O 1
ATOM 855 N N . GLU A 1 106 ? 27.057 -2.371 -31.810 1.00 71.00 106 GLU A N 1
ATOM 856 C CA . GLU A 1 106 ? 26.838 -1.762 -33.124 1.00 71.00 106 GLU A CA 1
ATOM 857 C C . GLU A 1 106 ? 27.856 -0.661 -33.407 1.00 71.00 106 GLU A C 1
ATOM 859 O O . GLU A 1 106 ? 28.393 -0.630 -34.510 1.00 71.00 106 GLU A O 1
ATOM 864 N N . ASP A 1 107 ? 28.191 0.155 -32.408 1.00 73.12 107 ASP A N 1
ATOM 865 C CA . ASP A 1 107 ? 29.222 1.189 -32.523 1.00 73.12 107 ASP A CA 1
ATOM 866 C C . ASP A 1 107 ? 30.588 0.557 -32.851 1.00 73.12 107 ASP A C 1
ATOM 868 O O . ASP A 1 107 ? 31.224 0.946 -33.826 1.00 73.12 107 ASP A O 1
ATOM 872 N N . VAL A 1 108 ? 30.982 -0.515 -32.144 1.00 74.06 108 VAL A N 1
ATOM 873 C CA . VAL A 1 108 ? 32.236 -1.246 -32.430 1.00 74.06 108 VAL A CA 1
ATOM 874 C C . VAL A 1 108 ? 32.245 -1.854 -33.838 1.00 74.06 108 VAL A C 1
ATOM 876 O O . VAL A 1 108 ? 33.249 -1.771 -34.539 1.00 74.06 108 VAL A O 1
ATOM 879 N N . LYS A 1 109 ? 31.133 -2.453 -34.284 1.00 72.06 109 LYS A N 1
ATOM 880 C CA . LYS A 1 109 ? 31.044 -3.016 -35.642 1.00 72.06 109 LYS A CA 1
ATOM 881 C C . LYS A 1 109 ? 31.083 -1.941 -36.724 1.00 72.06 109 LYS A C 1
ATOM 883 O O . LYS A 1 109 ? 31.653 -2.178 -37.787 1.00 72.06 109 LYS A O 1
ATOM 888 N N . ASN A 1 110 ? 30.455 -0.794 -36.479 1.00 66.25 110 ASN A N 1
ATOM 889 C CA . ASN A 1 110 ? 30.500 0.328 -37.406 1.00 66.25 110 ASN A CA 1
ATOM 890 C C . ASN A 1 110 ? 31.923 0.871 -37.525 1.00 66.25 110 ASN A C 1
ATOM 892 O O . ASN A 1 110 ? 32.376 1.052 -38.653 1.00 66.25 110 ASN A O 1
ATOM 896 N N . ASP A 1 111 ? 32.634 1.037 -36.409 1.00 65.75 111 ASP A N 1
ATOM 897 C CA . ASP A 1 111 ? 34.032 1.478 -36.406 1.00 65.75 111 ASP A CA 1
ATOM 898 C C . ASP A 1 111 ? 34.936 0.497 -37.176 1.00 65.75 111 ASP A C 1
ATOM 900 O O . ASP A 1 111 ? 35.664 0.916 -38.075 1.00 65.75 111 ASP A O 1
ATOM 904 N N . GLU A 1 112 ? 34.813 -0.817 -36.940 1.00 72.12 112 GLU A N 1
ATOM 905 C CA . GLU A 1 112 ? 35.556 -1.839 -37.701 1.00 72.12 112 GLU A CA 1
ATOM 906 C C . GLU A 1 112 ? 35.240 -1.790 -39.209 1.00 72.12 112 GLU A C 1
ATOM 908 O O . GLU A 1 112 ? 36.139 -1.863 -40.051 1.00 72.12 112 GLU A O 1
ATOM 913 N N . SER A 1 113 ? 33.964 -1.628 -39.575 1.00 64.88 113 SER A N 1
ATOM 914 C CA . SER A 1 113 ? 33.547 -1.550 -40.982 1.00 64.88 113 SER A CA 1
ATOM 915 C C . SER A 1 113 ? 33.991 -0.254 -41.673 1.00 64.88 113 SER A C 1
ATOM 917 O O . SER A 1 113 ? 34.241 -0.243 -42.886 1.00 64.88 113 SER A O 1
ATOM 919 N N . PHE A 1 114 ? 34.100 0.838 -40.912 1.00 64.62 114 PHE A N 1
ATOM 920 C CA . PHE A 1 114 ? 34.581 2.127 -41.389 1.00 64.62 114 PHE A CA 1
ATOM 921 C C . PHE A 1 114 ? 36.085 2.072 -41.657 1.00 64.62 114 PHE A C 1
ATOM 923 O O . PHE A 1 114 ? 36.518 2.496 -42.731 1.00 64.62 114 PHE A O 1
ATOM 930 N N . ASP A 1 115 ? 36.858 1.468 -40.754 1.00 73.06 115 ASP A N 1
ATOM 931 C CA . ASP A 1 115 ? 38.294 1.249 -40.939 1.00 73.06 115 ASP A CA 1
ATOM 932 C C . ASP A 1 115 ? 38.583 0.352 -42.154 1.00 73.06 115 ASP A C 1
ATOM 934 O O . ASP A 1 115 ? 39.408 0.709 -43.001 1.00 73.06 115 ASP A O 1
ATOM 938 N N . GLU A 1 116 ? 37.843 -0.751 -42.328 1.00 75.94 116 GLU A N 1
ATOM 939 C CA . GLU A 1 116 ? 37.991 -1.633 -43.497 1.00 75.94 116 GLU A CA 1
ATOM 940 C C . GLU A 1 116 ? 37.637 -0.910 -44.812 1.00 75.94 116 GLU A C 1
ATOM 942 O O . GLU A 1 116 ? 38.298 -1.073 -45.845 1.00 75.94 116 GLU A O 1
ATOM 947 N N . SER A 1 117 ? 36.592 -0.079 -44.792 1.00 70.44 117 SER A N 1
ATOM 948 C CA . SER A 1 117 ? 36.189 0.721 -45.953 1.00 70.44 117 SER A CA 1
ATOM 949 C C . SER A 1 117 ? 37.227 1.792 -46.290 1.00 70.44 117 SER A C 1
ATOM 951 O O . SER A 1 117 ? 37.528 2.006 -47.466 1.00 70.44 117 SER A O 1
ATOM 953 N N . ASN A 1 118 ? 37.818 2.432 -45.281 1.00 75.81 118 ASN A N 1
ATOM 954 C CA . ASN A 1 118 ? 38.866 3.429 -45.458 1.00 75.81 118 ASN A CA 1
ATOM 955 C C . ASN A 1 118 ? 40.152 2.801 -46.027 1.00 75.81 118 ASN A C 1
ATOM 957 O O . ASN A 1 118 ? 40.748 3.337 -46.961 1.00 75.81 118 ASN A O 1
ATOM 961 N N . GLU A 1 119 ? 40.538 1.609 -45.561 1.00 78.94 119 GLU A N 1
ATOM 962 C CA . GLU A 1 119 ? 41.676 0.870 -46.119 1.00 78.94 119 GLU A CA 1
ATOM 963 C C . GLU A 1 119 ? 41.456 0.509 -47.599 1.00 78.94 119 GLU A C 1
ATOM 965 O O . GLU A 1 119 ? 42.352 0.685 -48.434 1.00 78.94 119 GLU A O 1
ATOM 970 N N . LYS A 1 120 ? 40.234 0.091 -47.961 1.00 79.56 120 LYS A N 1
ATOM 971 C CA . LYS A 1 120 ? 39.846 -0.159 -49.359 1.00 79.56 120 LYS A CA 1
ATOM 972 C C . LYS A 1 120 ? 39.944 1.103 -50.219 1.00 79.56 120 LYS A C 1
ATOM 974 O O . LYS A 1 120 ? 40.445 1.019 -51.341 1.00 79.56 120 LYS A O 1
ATOM 979 N N . VAL A 1 121 ? 39.517 2.262 -49.710 1.00 77.44 121 VAL A N 1
ATOM 980 C CA . VAL A 1 121 ? 39.648 3.553 -50.412 1.00 77.44 121 VAL A CA 1
ATOM 981 C C . VAL A 1 121 ? 41.121 3.905 -50.628 1.00 77.44 121 VAL A C 1
ATOM 983 O O . VAL A 1 121 ? 41.508 4.191 -51.760 1.00 77.44 121 VAL A O 1
ATOM 986 N N . ILE A 1 122 ? 41.969 3.778 -49.602 1.00 80.50 122 ILE A N 1
ATOM 987 C CA . ILE A 1 122 ? 43.417 4.035 -49.704 1.00 80.50 122 ILE A CA 1
ATOM 988 C C . ILE A 1 122 ? 44.079 3.099 -50.731 1.00 80.50 122 ILE A C 1
ATOM 990 O O . ILE A 1 122 ? 44.945 3.517 -51.507 1.00 80.50 122 ILE A O 1
ATOM 994 N N . HIS A 1 123 ? 43.684 1.824 -50.770 1.00 80.62 123 HIS A N 1
ATOM 995 C CA . HIS A 1 123 ? 44.193 0.871 -51.757 1.00 80.62 123 HIS A CA 1
ATOM 996 C C . HIS A 1 123 ? 43.743 1.220 -53.185 1.00 80.62 123 HIS A C 1
ATOM 998 O O . HIS A 1 123 ? 44.535 1.126 -54.132 1.00 80.62 123 HIS A O 1
ATOM 1004 N N . LEU A 1 124 ? 42.490 1.653 -53.352 1.00 77.50 124 LEU A N 1
ATOM 1005 C CA . LEU A 1 124 ? 41.982 2.143 -54.632 1.00 77.50 124 LEU A CA 1
ATOM 1006 C C . LEU A 1 124 ? 42.736 3.396 -55.088 1.00 77.50 124 LEU A C 1
ATOM 1008 O O . LEU A 1 124 ? 43.156 3.442 -56.241 1.00 77.50 124 LEU A O 1
ATOM 1012 N N . GLU A 1 125 ? 42.979 4.366 -54.204 1.00 75.19 125 GLU A N 1
ATOM 1013 C CA . GLU A 1 125 ? 43.752 5.572 -54.523 1.00 75.19 125 GLU A CA 1
ATOM 1014 C C . GLU A 1 125 ? 45.171 5.233 -54.990 1.00 75.19 125 GLU A C 1
ATOM 1016 O O . GLU A 1 125 ? 45.612 5.725 -56.030 1.00 75.19 125 GLU A O 1
ATOM 1021 N N . LYS A 1 126 ? 45.867 4.323 -54.295 1.00 79.88 126 LYS A N 1
ATOM 1022 C CA . LYS A 1 126 ? 47.196 3.844 -54.717 1.00 79.88 126 LYS A CA 1
ATOM 1023 C C . LYS A 1 126 ? 47.158 3.151 -56.077 1.00 79.88 126 LYS A C 1
ATOM 1025 O O . LYS A 1 126 ? 48.045 3.360 -56.908 1.00 79.88 126 LYS A O 1
ATOM 1030 N N . SER A 1 127 ? 46.132 2.337 -56.314 1.00 76.62 127 SER A N 1
ATOM 1031 C CA . SER A 1 127 ? 45.953 1.631 -57.584 1.00 76.62 127 SER A CA 1
ATOM 1032 C C . SER A 1 127 ? 45.711 2.619 -58.728 1.00 76.62 127 SER A C 1
ATOM 1034 O O . SER A 1 127 ? 46.367 2.524 -59.765 1.00 76.62 127 SER A O 1
ATOM 1036 N N . VAL A 1 128 ? 44.852 3.620 -58.520 1.00 79.00 128 VAL A N 1
ATOM 1037 C CA . VAL A 1 128 ? 44.578 4.688 -59.492 1.00 79.00 128 VAL A CA 1
ATOM 1038 C C . VAL A 1 128 ? 45.829 5.525 -59.762 1.00 79.00 128 VAL A C 1
ATOM 1040 O O . VAL A 1 128 ? 46.163 5.743 -60.927 1.00 79.00 128 VAL A O 1
ATOM 1043 N N . ASP A 1 129 ? 46.570 5.934 -58.731 1.00 78.69 129 ASP A N 1
ATOM 1044 C CA . ASP A 1 129 ? 47.798 6.724 -58.885 1.00 78.69 129 ASP A CA 1
ATOM 1045 C C . ASP A 1 129 ? 48.877 5.957 -59.673 1.00 78.69 129 ASP A C 1
ATOM 1047 O O . ASP A 1 129 ? 49.506 6.498 -60.587 1.00 78.69 129 ASP A O 1
ATOM 1051 N N . SER A 1 130 ? 49.033 4.652 -59.421 1.00 78.00 130 SER A N 1
ATOM 1052 C CA . SER A 1 130 ? 49.946 3.794 -60.194 1.00 78.00 130 SER A CA 1
ATOM 1053 C C . SER A 1 130 ? 49.535 3.656 -61.670 1.00 78.00 130 SER A C 1
ATOM 1055 O O . SER A 1 130 ? 50.383 3.611 -62.572 1.00 78.00 130 SER A O 1
ATOM 1057 N N . LEU A 1 131 ? 48.228 3.666 -61.946 1.00 74.56 131 LEU A N 1
ATOM 1058 C CA . LEU A 1 131 ? 47.680 3.590 -63.297 1.00 74.56 131 LEU A CA 1
ATOM 1059 C C . LEU A 1 131 ? 47.857 4.913 -64.055 1.00 74.56 131 LEU A C 1
ATOM 1061 O O . LEU A 1 131 ? 48.195 4.923 -65.239 1.00 74.56 131 LEU A O 1
ATOM 1065 N N . VAL A 1 132 ? 47.699 6.045 -63.369 1.00 75.00 132 VAL A N 1
ATOM 1066 C CA . VAL A 1 132 ? 47.967 7.375 -63.930 1.00 75.00 132 VAL A CA 1
ATOM 1067 C C . VAL A 1 132 ? 49.459 7.540 -64.229 1.00 75.00 132 VAL A C 1
ATOM 1069 O O . VAL A 1 132 ? 49.821 7.990 -65.321 1.00 75.00 132 VAL A O 1
ATOM 1072 N N . LYS A 1 133 ? 50.340 7.113 -63.316 1.00 75.06 133 LYS A N 1
ATOM 1073 C CA . LYS A 1 133 ? 51.801 7.150 -63.502 1.00 75.06 133 LYS A CA 1
ATOM 1074 C C . LYS A 1 133 ? 52.272 6.274 -64.664 1.00 75.06 133 LYS A C 1
ATOM 1076 O O . LYS A 1 133 ? 53.052 6.727 -65.498 1.00 75.06 133 LYS A O 1
ATOM 1081 N N . SER A 1 134 ? 51.764 5.048 -64.786 1.00 71.25 134 SER A N 1
ATOM 1082 C CA . SER A 1 134 ? 52.109 4.168 -65.914 1.00 71.25 134 SER A CA 1
ATOM 1083 C C . SER A 1 134 ? 51.575 4.701 -67.247 1.00 71.25 134 SER A C 1
ATOM 1085 O O . SER A 1 134 ? 52.300 4.718 -68.244 1.00 71.25 134 SER A O 1
ATOM 1087 N N . LYS A 1 135 ? 50.350 5.235 -67.282 1.00 73.56 135 LYS A N 1
ATOM 1088 C CA . LYS A 1 135 ? 49.779 5.826 -68.501 1.00 73.56 135 LYS A CA 1
ATOM 1089 C C . LYS A 1 135 ? 50.537 7.076 -68.954 1.00 73.56 135 LYS A C 1
ATOM 1091 O O . LYS A 1 135 ? 50.789 7.229 -70.148 1.00 73.56 135 LYS A O 1
ATOM 1096 N N . THR A 1 136 ? 50.944 7.941 -68.024 1.00 75.38 136 THR A N 1
ATOM 1097 C CA . THR A 1 136 ? 51.735 9.149 -68.327 1.00 75.38 136 THR A CA 1
ATOM 1098 C C . THR A 1 136 ? 53.158 8.820 -68.773 1.00 75.38 136 THR A C 1
ATOM 1100 O O . THR A 1 136 ? 53.620 9.395 -69.759 1.00 75.38 136 THR A O 1
ATOM 1103 N N . ALA A 1 137 ? 53.820 7.846 -68.143 1.00 72.75 137 ALA A N 1
ATOM 1104 C CA . ALA A 1 137 ? 55.137 7.369 -68.569 1.00 72.75 137 ALA A CA 1
ATOM 1105 C C . ALA A 1 137 ? 55.099 6.762 -69.982 1.00 72.75 137 ALA A C 1
ATOM 1107 O O . ALA A 1 137 ? 55.960 7.054 -70.814 1.00 72.75 137 ALA A O 1
ATOM 1108 N N . THR A 1 138 ? 54.053 5.989 -70.290 1.00 74.56 138 THR A N 1
ATOM 1109 C CA . THR A 1 138 ? 53.879 5.382 -71.617 1.00 74.56 138 THR A CA 1
ATOM 1110 C C . THR A 1 138 ? 53.600 6.452 -72.675 1.00 74.56 138 THR A C 1
ATOM 1112 O O . THR A 1 138 ? 54.181 6.420 -73.756 1.00 74.56 138 THR A O 1
ATOM 1115 N N . TRP A 1 139 ? 52.781 7.462 -72.361 1.00 76.62 139 TRP A N 1
ATOM 1116 C CA . TRP A 1 139 ? 52.549 8.604 -73.253 1.00 76.62 139 TRP A CA 1
ATOM 1117 C C . TRP A 1 139 ? 53.810 9.440 -73.498 1.00 76.62 139 TRP A C 1
ATOM 1119 O O . TRP A 1 139 ? 54.040 9.884 -74.622 1.00 76.62 139 TRP A O 1
ATOM 1129 N N . ALA A 1 140 ? 54.642 9.644 -72.474 1.00 76.31 140 ALA A N 1
ATOM 1130 C CA . ALA A 1 140 ? 55.923 10.326 -72.625 1.00 76.31 140 ALA A CA 1
ATOM 1131 C C . ALA A 1 140 ? 56.868 9.537 -73.544 1.00 76.31 140 ALA A C 1
ATOM 1133 O O . ALA A 1 140 ? 57.449 10.112 -74.462 1.00 76.31 140 ALA A O 1
ATOM 1134 N N . PHE A 1 141 ? 56.964 8.219 -73.361 1.00 77.31 141 PHE A N 1
ATOM 1135 C CA . PHE A 1 141 ? 57.786 7.350 -74.204 1.00 77.31 141 PHE A CA 1
ATOM 1136 C C . PHE A 1 141 ? 57.315 7.336 -75.666 1.00 77.31 141 PHE A C 1
ATOM 1138 O O . PHE A 1 141 ? 58.124 7.488 -76.580 1.00 77.31 141 PHE A O 1
ATOM 1145 N N . VAL A 1 142 ? 56.000 7.258 -75.896 1.00 79.81 142 VAL A N 1
ATOM 1146 C CA . VAL A 1 142 ? 55.411 7.329 -77.244 1.00 79.81 142 VAL A CA 1
ATOM 1147 C C . VAL A 1 142 ? 55.720 8.668 -77.919 1.00 79.81 142 VAL A C 1
ATOM 1149 O O . VAL A 1 142 ? 56.073 8.684 -79.097 1.00 79.81 142 VAL A O 1
ATOM 1152 N N . LYS A 1 143 ? 55.658 9.790 -77.185 1.00 79.75 143 LYS A N 1
ATOM 1153 C CA . LYS A 1 143 ? 56.047 11.107 -77.722 1.00 79.75 143 LYS A CA 1
ATOM 1154 C C . LYS A 1 143 ? 57.511 11.139 -78.163 1.00 79.75 143 LYS A C 1
ATOM 1156 O O . LYS A 1 143 ? 57.795 11.622 -79.256 1.00 79.75 143 LYS A O 1
ATOM 1161 N N . TRP A 1 144 ? 58.427 10.605 -77.355 1.00 82.62 144 TRP A N 1
ATOM 1162 C CA . TRP A 1 144 ? 59.851 10.552 -77.704 1.00 82.62 144 TRP A CA 1
ATOM 1163 C C . TRP A 1 144 ? 60.131 9.646 -78.906 1.00 82.62 144 TRP A C 1
ATOM 1165 O O . TRP A 1 144 ? 60.903 10.033 -79.782 1.00 82.62 144 TRP A O 1
ATOM 1175 N N . ILE A 1 145 ? 59.459 8.494 -79.005 1.00 79.19 145 ILE A N 1
ATOM 1176 C CA . ILE A 1 145 ? 59.548 7.621 -80.185 1.00 79.19 145 ILE A CA 1
ATOM 1177 C C . ILE A 1 145 ? 59.078 8.354 -81.443 1.00 79.19 145 ILE A C 1
ATOM 1179 O O . ILE A 1 145 ? 59.747 8.293 -82.471 1.00 79.19 145 ILE A O 1
ATOM 1183 N N . LEU A 1 146 ? 57.954 9.070 -81.370 1.00 80.56 146 LEU A N 1
ATOM 1184 C CA . LEU A 1 146 ? 57.408 9.779 -82.526 1.00 80.56 146 LEU A CA 1
ATOM 1185 C C . LEU A 1 146 ? 58.374 10.861 -83.037 1.00 80.56 146 LEU A C 1
ATOM 1187 O O . LEU A 1 146 ? 58.587 10.984 -84.241 1.00 80.56 146 LEU A O 1
ATOM 1191 N N . ILE A 1 147 ? 59.000 11.603 -82.117 1.00 81.31 147 ILE A N 1
ATOM 1192 C CA . ILE A 1 147 ? 60.017 12.617 -82.434 1.00 81.31 147 ILE A CA 1
ATOM 1193 C C . ILE A 1 147 ? 61.259 11.966 -83.056 1.00 81.31 147 ILE A C 1
ATOM 1195 O O . ILE A 1 147 ? 61.779 12.472 -84.049 1.00 81.31 147 ILE A O 1
ATOM 1199 N N . ALA A 1 148 ? 61.717 10.832 -82.519 1.00 79.44 148 ALA A N 1
ATOM 1200 C CA . ALA A 1 148 ? 62.887 10.121 -83.032 1.00 79.44 148 ALA A CA 1
ATOM 1201 C C . ALA A 1 148 ? 62.661 9.566 -84.447 1.00 79.44 148 ALA A C 1
ATOM 1203 O O . ALA A 1 148 ? 63.529 9.705 -85.308 1.00 79.44 148 ALA A O 1
ATOM 1204 N N . ILE A 1 149 ? 61.482 8.993 -84.713 1.00 77.88 149 ILE A N 1
ATOM 1205 C CA . ILE A 1 149 ? 61.106 8.514 -86.050 1.00 77.88 149 ILE A CA 1
ATOM 1206 C C . ILE A 1 149 ? 61.005 9.694 -87.021 1.00 77.88 149 ILE A C 1
ATOM 1208 O O . ILE A 1 149 ? 61.573 9.632 -88.110 1.00 77.88 149 ILE A O 1
ATOM 1212 N N . GLY A 1 150 ? 60.356 10.790 -86.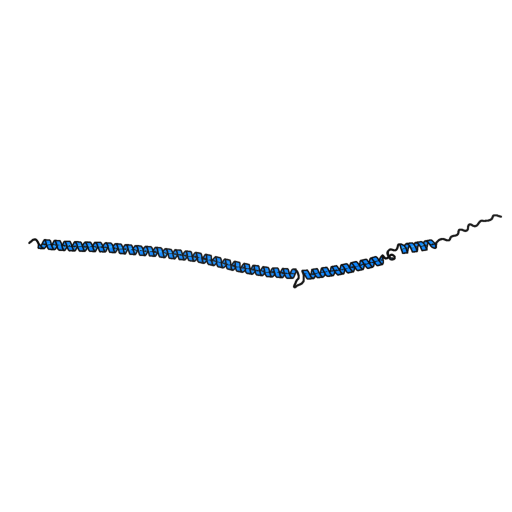617 1.00 79.25 150 GLY A N 1
ATOM 1213 C CA . GLY A 1 150 ? 60.277 12.011 -87.421 1.00 79.25 150 GLY A CA 1
ATOM 1214 C C . GLY A 1 150 ? 61.663 12.550 -87.791 1.00 79.25 150 GLY A C 1
ATOM 1215 O O . GLY A 1 150 ? 61.949 12.764 -88.968 1.00 79.25 150 GLY A O 1
ATOM 1216 N N . GLY A 1 151 ? 62.564 12.668 -86.813 1.00 78.62 151 GLY A N 1
ATOM 1217 C CA . GLY A 1 151 ? 63.951 13.079 -87.044 1.00 78.62 151 GLY A CA 1
ATOM 1218 C C . GLY A 1 151 ? 64.697 12.140 -87.995 1.00 78.62 151 GLY A C 1
ATOM 1219 O O . GLY A 1 151 ? 65.305 12.602 -88.955 1.00 78.62 151 GLY A O 1
ATOM 1220 N N . ALA A 1 152 ? 64.585 10.823 -87.798 1.00 75.06 152 ALA A N 1
ATOM 1221 C CA . ALA A 1 152 ? 65.216 9.833 -88.671 1.00 75.06 152 ALA A CA 1
ATOM 1222 C C . ALA A 1 152 ? 64.709 9.913 -90.121 1.00 75.06 152 ALA A C 1
ATOM 1224 O O . ALA A 1 152 ? 65.505 9.817 -91.056 1.00 75.06 152 ALA A O 1
ATOM 1225 N N . THR A 1 153 ? 63.406 10.140 -90.327 1.00 76.25 153 THR A N 1
ATOM 1226 C CA . THR A 1 153 ? 62.841 10.307 -91.677 1.00 76.25 153 THR A CA 1
ATOM 1227 C C . THR A 1 153 ? 63.342 11.570 -92.375 1.00 76.25 153 THR A C 1
ATOM 1229 O O . THR A 1 153 ? 63.645 11.521 -93.566 1.00 76.25 153 THR A O 1
ATOM 1232 N N . VAL A 1 154 ? 63.514 12.678 -91.645 1.00 78.00 154 VAL A N 1
ATOM 1233 C CA . VAL A 1 154 ? 64.090 13.916 -92.194 1.00 78.00 154 VAL A CA 1
ATOM 1234 C C . VAL A 1 154 ? 65.563 13.718 -92.551 1.00 78.00 154 VAL A C 1
ATOM 1236 O O . VAL A 1 154 ? 65.978 14.116 -93.636 1.00 78.00 154 VAL A O 1
ATOM 1239 N N . THR A 1 155 ? 66.342 13.043 -91.701 1.00 79.25 155 THR A N 1
ATOM 1240 C CA . THR A 1 155 ? 67.755 12.749 -91.982 1.00 79.25 155 THR A CA 1
ATOM 1241 C C . THR A 1 155 ? 67.917 11.845 -93.204 1.00 79.25 155 THR A C 1
ATOM 1243 O O . THR A 1 155 ? 68.793 12.091 -94.029 1.00 79.25 155 THR A O 1
ATOM 1246 N N . LEU A 1 156 ? 67.060 10.831 -93.374 1.00 78.31 156 LEU A N 1
ATOM 1247 C CA . LEU A 1 156 ? 67.080 9.977 -94.568 1.00 78.31 156 LEU A CA 1
ATOM 1248 C C . LEU A 1 156 ? 66.712 10.748 -95.841 1.00 78.31 156 LEU A C 1
ATOM 1250 O O . LEU A 1 156 ? 67.356 10.548 -96.868 1.00 78.31 156 LEU A O 1
ATOM 1254 N N . LEU A 1 157 ? 65.728 11.650 -95.779 1.00 78.25 157 LEU A N 1
ATOM 1255 C CA . LEU A 1 157 ? 65.378 12.515 -96.910 1.00 78.25 157 LEU A CA 1
ATOM 1256 C C . LEU A 1 157 ? 66.510 13.488 -97.260 1.00 78.25 157 LEU A C 1
ATOM 1258 O O . LEU A 1 157 ? 66.792 13.687 -98.439 1.00 78.25 157 LEU A O 1
ATOM 1262 N N . PHE A 1 158 ? 67.185 14.052 -96.257 1.00 79.06 158 PHE A N 1
ATOM 1263 C CA . PHE A 1 158 ? 68.318 14.952 -96.469 1.00 79.06 158 PHE A CA 1
ATOM 1264 C C . PHE A 1 158 ? 69.500 14.219 -97.114 1.00 79.06 158 PHE A C 1
ATOM 1266 O O . PHE A 1 158 ? 70.025 14.667 -98.129 1.00 79.06 158 PHE A O 1
ATOM 1273 N N . ASN A 1 159 ? 69.843 13.036 -96.600 1.00 75.69 159 ASN A N 1
ATOM 1274 C CA . ASN A 1 159 ? 70.932 12.216 -97.129 1.00 75.69 159 ASN A CA 1
ATOM 1275 C C . ASN A 1 159 ? 70.627 11.699 -98.553 1.00 75.69 159 ASN A C 1
ATOM 1277 O O . ASN A 1 159 ? 71.521 11.592 -99.392 1.00 75.69 159 ASN A O 1
ATOM 1281 N N . TRP A 1 160 ? 69.351 11.428 -98.864 1.00 78.19 160 TRP A N 1
ATOM 1282 C CA . TRP A 1 160 ? 68.898 11.068 -100.215 1.00 78.19 160 TRP A CA 1
ATOM 1283 C C . TRP A 1 160 ? 68.983 12.239 -101.208 1.00 78.19 160 TRP A C 1
ATOM 1285 O O . TRP A 1 160 ? 69.357 12.043 -102.365 1.00 78.19 160 TRP A O 1
ATOM 1295 N N . ILE A 1 161 ? 68.670 13.462 -100.768 1.00 78.56 161 ILE A N 1
ATOM 1296 C CA . ILE A 1 161 ? 68.840 14.678 -101.581 1.00 78.56 161 ILE A CA 1
ATOM 1297 C C . ILE A 1 161 ? 70.326 14.937 -101.852 1.00 78.56 161 ILE A C 1
ATOM 1299 O O . ILE A 1 161 ? 70.696 15.217 -102.991 1.00 78.56 161 ILE A O 1
ATOM 1303 N N . GLU A 1 162 ? 71.183 14.786 -100.843 1.00 74.31 162 GLU A N 1
ATOM 1304 C CA . GLU A 1 162 ? 72.624 15.029 -100.960 1.00 74.31 162 GLU A CA 1
ATOM 1305 C C . GLU A 1 162 ? 73.302 14.030 -101.916 1.00 74.31 162 GLU A C 1
ATOM 1307 O O . GLU A 1 162 ? 74.085 14.425 -102.779 1.00 74.31 162 GLU A O 1
ATOM 1312 N N . THR A 1 163 ? 72.906 12.751 -101.877 1.00 73.56 163 THR A N 1
ATOM 1313 C CA . THR A 1 163 ? 73.400 11.724 -102.820 1.00 73.56 163 THR A CA 1
ATOM 1314 C C . THR A 1 163 ? 72.907 11.901 -104.260 1.00 73.56 163 THR A C 1
ATOM 1316 O O . THR A 1 163 ? 73.514 11.355 -105.180 1.00 73.56 163 THR A O 1
ATOM 1319 N N . LYS A 1 164 ? 71.830 12.661 -104.495 1.00 66.62 164 LYS A N 1
ATOM 1320 C CA . LYS A 1 164 ? 71.317 12.964 -105.843 1.00 66.62 164 LYS A CA 1
ATOM 1321 C C . LYS A 1 164 ? 71.875 14.258 -106.442 1.00 66.62 164 LYS A C 1
ATOM 1323 O O . LYS A 1 164 ? 71.780 14.417 -107.658 1.00 66.62 164 LYS A O 1
ATOM 1328 N N . LEU A 1 165 ? 72.434 15.160 -105.630 1.00 64.06 165 LEU A N 1
ATOM 1329 C CA . LEU A 1 165 ? 72.888 16.486 -106.071 1.00 64.06 165 LEU A CA 1
ATOM 1330 C C . LEU A 1 165 ? 74.393 16.576 -106.387 1.00 64.06 165 LEU A C 1
ATOM 1332 O O . LEU A 1 165 ? 74.847 17.632 -106.817 1.00 64.06 165 LEU A O 1
ATOM 1336 N N . HIS A 1 166 ? 75.146 15.483 -106.236 1.00 56.28 166 HIS A N 1
ATOM 1337 C CA . HIS A 1 166 ? 76.546 15.389 -106.667 1.00 56.28 166 HIS A CA 1
ATOM 1338 C C . HIS A 1 166 ? 76.776 14.199 -107.626 1.00 56.28 166 HIS A C 1
ATOM 1340 O O . HIS A 1 166 ? 77.180 13.121 -107.191 1.00 56.28 166 HIS A O 1
ATOM 1346 N N . PRO A 1 167 ? 76.489 14.358 -108.930 1.00 55.44 167 PRO A N 1
ATOM 1347 C CA . PRO A 1 167 ? 77.165 13.633 -110.004 1.00 55.44 167 PRO A CA 1
ATOM 1348 C C . PRO A 1 167 ? 78.458 14.332 -110.456 1.00 55.44 167 PRO A C 1
ATOM 1350 O O . PRO A 1 167 ? 78.507 15.585 -110.437 1.00 55.44 167 PRO A O 1
#